Protein AF-A0A538HF22-F1 (afdb_monomer_lite)

Secondary structure (DSSP, 8-state):
--HHHHHHHHHHHHHHHTTT-TT-EEEE--HHHHHHHHHHSHHHHHHHHTT--SSHHHH----EEEETTTTEEEE-HHHHHHHTTTS-HHHHHHHHHHHHHHHHHTTTS-SSHHHHHHHHHHHHHHH-HHHHHHHHHHHTTS--

Sequence (144 aa):
MNPRQVASWLEHKMRDYRPALPDVQLRLLRTEAFLDAARDDADVRQHVALGWYDDFEADFREPVLADLEHRMMTACPPMFVRIVDREPPRIQRAYVEGSFMRRLFRFLVAGVGWEADEQVRDVMARHFPFQLVAVESVEGHGPL

pLDDT: mean 91.98, std 10.56, range [29.78, 98.5]

Radius of gyration: 14.39 Å; chains: 1; bounding box: 33×35×35 Å

Structure (mmCIF, N/CA/C/O backbone):
data_AF-A0A538HF22-F1
#
_entry.id   AF-A0A538HF22-F1
#
loop_
_atom_site.group_PDB
_atom_site.id
_atom_site.type_symbol
_atom_site.label_atom_id
_atom_site.label_alt_id
_atom_site.label_comp_id
_atom_site.label_asym_id
_atom_site.label_entity_id
_atom_site.label_seq_id
_atom_site.pdbx_PDB_ins_code
_atom_site.Cartn_x
_atom_site.Cartn_y
_atom_site.Cartn_z
_atom_site.occupancy
_atom_site.B_iso_or_equiv
_atom_site.auth_seq_id
_atom_site.auth_comp_id
_atom_site.auth_asym_id
_atom_site.auth_atom_id
_atom_site.pdbx_PDB_model_num
ATOM 1 N N . MET A 1 1 ? -4.957 13.788 10.290 1.00 91.50 1 MET A N 1
ATOM 2 C CA . MET A 1 1 ? -5.211 13.410 8.877 1.00 91.50 1 MET A CA 1
ATOM 3 C C . MET A 1 1 ? -6.618 12.824 8.753 1.00 91.50 1 MET A C 1
ATOM 5 O O . MET A 1 1 ? -7.145 12.393 9.767 1.00 91.50 1 MET A O 1
ATOM 9 N N . ASN A 1 2 ? -7.257 12.818 7.575 1.00 95.38 2 ASN A N 1
ATOM 10 C CA . ASN A 1 2 ? -8.583 12.195 7.391 1.00 95.38 2 ASN A CA 1
ATOM 11 C C . ASN A 1 2 ? -8.630 11.255 6.163 1.00 95.38 2 ASN A C 1
ATOM 13 O O . ASN A 1 2 ? -7.754 11.352 5.299 1.00 95.38 2 ASN A O 1
ATOM 17 N N . PRO A 1 3 ? -9.649 10.378 6.035 1.00 97.50 3 PRO A N 1
ATOM 18 C CA . PRO A 1 3 ? -9.697 9.387 4.955 1.00 97.50 3 PRO A CA 1
ATOM 19 C C . PRO A 1 3 ? -9.747 9.984 3.541 1.00 97.50 3 PRO A C 1
ATOM 21 O O . PRO A 1 3 ? -9.203 9.398 2.611 1.00 97.50 3 PRO A O 1
ATOM 24 N N . ARG A 1 4 ? -10.358 11.164 3.354 1.00 97.69 4 ARG A N 1
ATOM 25 C CA . ARG A 1 4 ? -10.401 11.834 2.038 1.00 97.69 4 ARG A CA 1
ATOM 26 C C . ARG A 1 4 ? -9.020 12.331 1.620 1.00 97.69 4 ARG A C 1
ATOM 28 O O . ARG A 1 4 ? -8.658 12.234 0.453 1.00 97.69 4 ARG A O 1
ATOM 35 N N . GLN A 1 5 ? -8.248 12.842 2.577 1.00 96.94 5 GLN A N 1
ATOM 36 C CA . GLN A 1 5 ? -6.873 13.269 2.345 1.00 96.94 5 GLN A CA 1
ATOM 37 C C . GLN A 1 5 ? -5.984 12.083 1.953 1.00 96.94 5 GLN A C 1
ATOM 39 O O . GLN A 1 5 ? -5.237 12.189 0.986 1.00 96.94 5 GLN A O 1
ATOM 44 N N . VAL A 1 6 ? -6.118 10.949 2.649 1.00 98.06 6 VAL A N 1
ATOM 45 C CA . VAL A 1 6 ? -5.414 9.707 2.295 1.00 98.06 6 VAL A CA 1
ATOM 46 C C . VAL A 1 6 ? -5.789 9.258 0.885 1.00 98.06 6 VAL A C 1
ATOM 48 O O . VAL A 1 6 ? -4.898 9.071 0.065 1.00 98.06 6 VAL A O 1
ATOM 51 N N . ALA A 1 7 ? -7.085 9.159 0.568 1.00 98.38 7 ALA A N 1
ATOM 52 C CA . ALA A 1 7 ? -7.555 8.790 -0.769 1.00 98.38 7 ALA A CA 1
ATOM 53 C C . ALA A 1 7 ? -6.923 9.664 -1.863 1.00 98.38 7 ALA A C 1
ATOM 55 O O . ALA A 1 7 ? -6.366 9.141 -2.823 1.00 98.38 7 ALA A O 1
ATOM 56 N N . SER A 1 8 ? -6.913 10.985 -1.660 1.00 98.25 8 SER A N 1
ATOM 57 C CA . SER A 1 8 ? -6.301 11.931 -2.596 1.00 98.25 8 SER A CA 1
ATOM 58 C C . SER A 1 8 ? -4.803 11.680 -2.812 1.00 98.25 8 SER A C 1
ATOM 60 O O . SER A 1 8 ? -4.323 11.775 -3.942 1.00 98.25 8 SER A O 1
ATOM 62 N N . TRP A 1 9 ? -4.056 11.336 -1.758 1.00 97.19 9 TRP A N 1
ATOM 63 C CA . TRP A 1 9 ? -2.639 10.985 -1.883 1.00 97.19 9 TRP A CA 1
ATOM 64 C C . TRP A 1 9 ? -2.432 9.682 -2.654 1.00 97.19 9 TRP A C 1
ATOM 66 O O . TRP A 1 9 ? -1.573 9.636 -3.533 1.00 97.19 9 TRP A O 1
ATOM 76 N N . LEU A 1 10 ? -3.229 8.649 -2.369 1.00 98.31 10 LEU A N 1
ATOM 77 C CA . LEU A 1 10 ? -3.143 7.358 -3.058 1.00 98.31 10 LEU A CA 1
ATOM 78 C C . LEU A 1 10 ? -3.475 7.493 -4.549 1.00 98.31 10 LEU A C 1
ATOM 80 O O . LEU A 1 10 ? -2.739 6.994 -5.395 1.00 98.31 10 LEU A O 1
ATOM 84 N N . GLU A 1 11 ? -4.535 8.227 -4.886 1.00 98.44 11 GLU A N 1
ATOM 85 C CA . GLU A 1 11 ? -4.913 8.518 -6.273 1.00 98.44 11 GLU A CA 1
ATOM 86 C C . GLU A 1 11 ? -3.826 9.297 -7.016 1.00 98.44 11 GLU A C 1
ATOM 88 O O . GLU A 1 11 ? -3.556 9.027 -8.189 1.00 98.44 11 GLU A O 1
ATOM 93 N N . HIS A 1 12 ? -3.197 10.266 -6.344 1.00 97.75 12 HIS A N 1
ATOM 94 C CA . HIS A 1 12 ? -2.085 11.016 -6.915 1.00 97.75 12 HIS A CA 1
ATOM 95 C C . HIS A 1 12 ? -0.894 10.097 -7.200 1.00 97.75 12 HIS A C 1
ATOM 97 O O . HIS A 1 12 ? -0.408 10.080 -8.327 1.00 97.75 12 HIS A O 1
ATOM 103 N N . LYS A 1 13 ? -0.497 9.254 -6.238 1.00 96.56 13 LYS A N 1
ATOM 104 C CA . LYS A 1 13 ? 0.577 8.275 -6.449 1.00 96.56 13 LYS A CA 1
ATOM 105 C C . LYS A 1 13 ? 0.251 7.295 -7.565 1.00 96.56 13 LYS A C 1
ATOM 107 O O . LYS A 1 13 ? 1.080 7.077 -8.437 1.00 96.56 13 LYS A O 1
ATOM 112 N N . MET A 1 14 ? -0.961 6.749 -7.599 1.00 97.62 14 MET A N 1
ATOM 113 C CA . MET A 1 14 ? -1.383 5.863 -8.684 1.00 97.62 14 MET A CA 1
ATOM 114 C C . MET A 1 14 ? -1.278 6.550 -10.054 1.00 97.62 14 MET A C 1
ATOM 116 O O . MET A 1 14 ? -0.885 5.929 -11.040 1.00 97.62 14 MET A O 1
ATOM 120 N N . ARG A 1 15 ? -1.597 7.847 -10.131 1.00 97.56 15 ARG A N 1
ATOM 121 C CA . ARG A 1 15 ? -1.445 8.631 -11.362 1.00 97.56 15 ARG A CA 1
ATOM 122 C C . ARG A 1 15 ? 0.017 8.768 -11.783 1.00 97.56 15 ARG A C 1
ATOM 124 O O . ARG A 1 15 ? 0.281 8.617 -12.973 1.00 97.56 15 ARG A O 1
ATOM 131 N N . ASP A 1 16 ? 0.930 9.005 -10.842 1.00 96.56 16 ASP A N 1
ATOM 132 C CA . ASP A 1 16 ? 2.369 9.119 -11.122 1.00 96.56 16 ASP A CA 1
ATOM 133 C C . ASP A 1 16 ? 2.928 7.839 -11.763 1.00 96.56 16 ASP A C 1
ATOM 135 O O . ASP A 1 16 ? 3.766 7.905 -12.660 1.00 96.56 16 ASP A O 1
ATOM 139 N N . TYR A 1 17 ? 2.421 6.673 -11.351 1.00 96.06 17 TYR A N 1
ATOM 140 C CA . TYR A 1 17 ? 2.864 5.369 -11.857 1.00 96.06 17 TYR A CA 1
ATOM 141 C C . TYR A 1 17 ? 2.053 4.827 -13.034 1.00 96.06 17 TYR A C 1
ATOM 143 O O . TYR A 1 17 ? 2.453 3.830 -13.632 1.00 96.06 17 TYR A O 1
ATOM 151 N N . ARG A 1 18 ? 0.962 5.490 -13.432 1.00 96.25 18 ARG A N 1
ATOM 152 C CA . ARG A 1 18 ? 0.136 5.070 -14.574 1.00 96.25 18 ARG A CA 1
ATOM 153 C C . ARG A 1 18 ? 0.934 4.850 -15.873 1.00 96.25 18 ARG A C 1
ATOM 155 O O . ARG A 1 18 ? 0.598 3.906 -16.578 1.00 96.25 18 ARG A O 1
ATOM 162 N N . PRO A 1 19 ? 1.976 5.637 -16.217 1.00 96.81 19 PRO A N 1
ATOM 163 C CA . PRO A 1 19 ? 2.777 5.365 -17.414 1.00 96.81 19 PRO A CA 1
ATOM 164 C C . PRO A 1 19 ? 3.522 4.021 -17.377 1.00 96.81 19 PRO A C 1
ATOM 166 O O . PRO A 1 19 ? 3.715 3.411 -18.422 1.00 96.81 19 PRO A O 1
ATOM 169 N N . ALA A 1 20 ? 3.940 3.568 -16.191 1.00 94.94 20 ALA A N 1
ATOM 170 C CA . ALA A 1 20 ? 4.652 2.301 -16.006 1.00 94.94 20 ALA A CA 1
ATOM 171 C C . ALA A 1 20 ? 3.701 1.119 -15.748 1.00 94.94 20 ALA A C 1
ATOM 173 O O . ALA A 1 20 ? 4.022 -0.018 -16.078 1.00 94.94 20 ALA A O 1
ATOM 174 N N . LEU A 1 21 ? 2.533 1.393 -15.164 1.00 95.94 21 LEU A N 1
ATOM 175 C CA . LEU A 1 21 ? 1.526 0.414 -14.760 1.00 95.94 21 LEU A CA 1
ATOM 176 C C . LEU A 1 21 ? 0.143 0.809 -15.315 1.00 95.94 21 LEU A C 1
ATOM 178 O O . LEU A 1 21 ? -0.761 1.126 -14.537 1.00 95.94 21 LEU A O 1
ATOM 182 N N . PRO A 1 22 ? -0.044 0.833 -16.650 1.00 96.06 22 PRO A N 1
ATOM 183 C CA . PRO A 1 22 ? -1.266 1.358 -17.268 1.00 96.06 22 PRO A CA 1
ATOM 184 C C . PRO A 1 22 ? -2.512 0.532 -16.939 1.00 96.06 22 PRO A C 1
ATOM 186 O O . PRO A 1 22 ? -3.611 1.079 -16.877 1.00 96.06 22 PRO A O 1
ATOM 189 N N . ASP A 1 23 ? -2.323 -0.764 -16.693 1.00 96.56 23 ASP A N 1
ATOM 190 C CA . ASP A 1 23 ? -3.405 -1.721 -16.471 1.00 96.56 23 ASP A CA 1
ATOM 191 C C . ASP A 1 23 ? -3.708 -1.955 -14.985 1.00 96.56 23 ASP A C 1
ATOM 193 O O . ASP A 1 23 ? -4.647 -2.679 -14.663 1.00 96.56 23 ASP A O 1
ATOM 197 N N . VAL A 1 24 ? -2.920 -1.366 -14.076 1.00 97.50 24 VAL A N 1
ATOM 198 C CA . VAL A 1 24 ? -3.158 -1.498 -12.637 1.00 97.50 24 VAL A CA 1
ATOM 199 C C . VAL A 1 24 ? -4.259 -0.531 -12.214 1.00 97.50 24 VAL A C 1
ATOM 201 O O . VAL A 1 24 ? -4.183 0.675 -12.453 1.00 97.50 24 VAL A O 1
ATOM 204 N N . GLN A 1 25 ? -5.293 -1.057 -11.566 1.00 97.56 25 GLN A N 1
ATOM 205 C CA . GLN A 1 25 ? -6.416 -0.271 -11.064 1.00 97.56 25 GLN A CA 1
ATOM 206 C C . GLN A 1 25 ? -6.278 -0.002 -9.567 1.00 97.56 25 GLN A C 1
ATOM 208 O O . GLN A 1 25 ? -5.707 -0.800 -8.831 1.00 97.56 25 GLN A O 1
ATOM 213 N N . LEU A 1 26 ? -6.832 1.123 -9.111 1.00 98.44 26 LEU A N 1
ATOM 214 C CA . LEU A 1 26 ? -6.935 1.456 -7.692 1.00 98.44 26 LEU A CA 1
ATOM 215 C C . LEU A 1 26 ? -8.394 1.363 -7.248 1.00 98.44 26 LEU A C 1
ATOM 217 O O . LEU A 1 26 ? -9.248 2.101 -7.741 1.00 98.44 26 LEU A O 1
ATOM 221 N N . ARG A 1 27 ? -8.656 0.508 -6.262 1.00 98.44 27 ARG A N 1
ATOM 222 C CA . ARG A 1 27 ? -9.939 0.368 -5.578 1.00 98.44 27 ARG A CA 1
ATOM 223 C C . ARG A 1 27 ? -9.806 0.848 -4.137 1.00 98.44 27 ARG A C 1
ATOM 225 O O . ARG A 1 27 ? -9.000 0.331 -3.370 1.00 98.44 27 ARG A O 1
ATOM 232 N N . LEU A 1 28 ? -10.619 1.829 -3.755 1.00 98.50 28 LEU A N 1
ATOM 233 C CA . LEU A 1 28 ? -10.660 2.352 -2.389 1.00 98.50 28 LEU A CA 1
ATOM 234 C C . LEU A 1 28 ? -11.884 1.800 -1.660 1.00 98.50 28 LEU A C 1
ATOM 236 O O . LEU A 1 28 ? -13.012 2.012 -2.102 1.00 98.50 28 LEU A O 1
ATOM 240 N N . LEU A 1 29 ? -11.664 1.115 -0.540 1.00 98.25 29 LEU A N 1
ATOM 241 C CA . LEU A 1 29 ? -12.721 0.482 0.247 1.00 98.25 29 LEU A CA 1
ATOM 242 C C . LEU A 1 29 ? -12.832 1.091 1.649 1.00 98.25 29 LEU A C 1
ATOM 244 O O . LEU A 1 29 ? -11.886 1.659 2.202 1.00 98.25 29 LEU A O 1
ATOM 248 N N . ARG A 1 30 ? -14.027 0.967 2.233 1.00 97.19 30 ARG A N 1
ATOM 249 C CA . ARG A 1 30 ? -14.246 1.182 3.672 1.00 97.19 30 ARG A CA 1
ATOM 250 C C . ARG A 1 30 ? -13.745 -0.035 4.449 1.00 97.19 30 ARG A C 1
ATOM 252 O O . ARG A 1 30 ? -13.571 -1.091 3.857 1.00 97.19 30 ARG A O 1
ATOM 259 N N . THR A 1 31 ? -13.533 0.120 5.755 1.00 96.00 31 THR A N 1
ATOM 260 C CA . THR A 1 31 ? -12.904 -0.901 6.609 1.00 96.00 31 THR A CA 1
ATOM 261 C C . THR A 1 31 ? -13.552 -2.276 6.488 1.00 96.00 31 THR A C 1
ATOM 263 O O . THR A 1 31 ? -12.843 -3.226 6.208 1.00 96.00 31 THR A O 1
ATOM 266 N N . GLU A 1 32 ? -14.875 -2.372 6.623 1.00 95.75 32 GLU A N 1
ATOM 267 C CA . GLU A 1 32 ? -15.614 -3.644 6.552 1.00 95.75 32 GLU A CA 1
ATOM 268 C C . GLU A 1 32 ? -15.370 -4.375 5.221 1.00 95.75 32 GLU A C 1
ATOM 270 O O . GLU A 1 32 ? -14.749 -5.431 5.198 1.00 95.75 32 GLU A O 1
ATOM 275 N N . ALA A 1 33 ? -15.703 -3.735 4.095 1.00 97.06 33 ALA A N 1
ATOM 276 C CA . ALA A 1 33 ? -15.483 -4.305 2.763 1.00 97.06 33 ALA A CA 1
ATOM 277 C C . ALA A 1 33 ? -14.001 -4.589 2.449 1.00 97.06 33 ALA A C 1
ATOM 279 O O . ALA A 1 33 ? -13.689 -5.441 1.621 1.00 97.06 33 ALA A O 1
ATOM 280 N N . PHE A 1 34 ? -13.078 -3.845 3.062 1.00 97.56 34 PHE A N 1
ATOM 281 C CA . PHE A 1 34 ? -11.649 -4.089 2.914 1.00 97.56 34 PHE A CA 1
ATOM 282 C C . PHE A 1 34 ? -11.194 -5.328 3.685 1.00 97.56 34 PHE A C 1
ATOM 284 O O . PHE A 1 34 ? -10.410 -6.098 3.148 1.00 97.56 34 PHE A O 1
ATOM 291 N N . LEU A 1 35 ? -11.677 -5.522 4.913 1.00 95.94 35 LEU A N 1
ATOM 292 C CA . LEU A 1 35 ? -11.373 -6.711 5.706 1.00 95.94 35 LEU A CA 1
ATOM 293 C C . LEU A 1 35 ? -11.939 -7.967 5.041 1.00 95.94 35 LEU A C 1
ATOM 295 O O . LEU A 1 35 ? -11.256 -8.984 5.010 1.00 95.94 35 LEU A O 1
ATOM 299 N N . ASP A 1 36 ? -13.122 -7.879 4.431 1.00 94.81 36 ASP A N 1
ATOM 300 C CA . ASP A 1 36 ? -13.664 -8.972 3.618 1.00 94.81 36 ASP A CA 1
ATOM 301 C C . ASP A 1 36 ? -12.768 -9.274 2.411 1.00 94.81 36 ASP A C 1
ATOM 303 O O . ASP A 1 36 ? -12.391 -10.421 2.200 1.00 94.81 36 ASP A O 1
ATOM 307 N N . ALA A 1 37 ? -12.331 -8.246 1.675 1.00 94.94 37 ALA A N 1
ATOM 308 C CA . ALA A 1 37 ? -11.388 -8.433 0.572 1.00 94.94 37 ALA A CA 1
ATOM 309 C C . ALA A 1 37 ? -10.034 -9.005 1.035 1.00 94.94 37 ALA A C 1
ATOM 311 O O . ALA A 1 37 ? -9.440 -9.810 0.325 1.00 94.94 37 ALA A O 1
ATOM 312 N N . ALA A 1 38 ? -9.549 -8.610 2.216 1.00 94.50 38 ALA A N 1
ATOM 313 C CA . ALA A 1 38 ? -8.319 -9.136 2.798 1.00 94.50 38 ALA A CA 1
ATOM 314 C C . ALA A 1 38 ? -8.455 -10.618 3.163 1.00 94.50 38 ALA A C 1
ATOM 316 O O . ALA A 1 38 ? -7.519 -11.374 2.955 1.00 94.50 38 ALA A O 1
ATOM 317 N N . ARG A 1 39 ? -9.623 -11.069 3.634 1.00 92.06 39 ARG A N 1
ATOM 318 C CA . ARG A 1 39 ? -9.873 -12.495 3.913 1.00 92.06 39 ARG A CA 1
ATOM 319 C C . ARG A 1 39 ? -9.836 -13.375 2.668 1.00 92.06 39 ARG A C 1
ATOM 321 O O . ARG A 1 39 ? -9.614 -14.572 2.806 1.00 92.06 39 ARG A O 1
ATOM 328 N N . ASP A 1 40 ? -10.052 -12.812 1.484 1.00 90.69 40 ASP A N 1
ATOM 329 C CA . ASP A 1 40 ? -9.988 -13.547 0.218 1.00 90.69 40 ASP A CA 1
ATOM 330 C C . ASP A 1 40 ? -8.592 -13.518 -0.429 1.00 90.69 40 ASP A C 1
ATOM 332 O O . ASP A 1 40 ? -8.322 -14.308 -1.341 1.00 90.69 40 ASP A O 1
ATOM 336 N N . ASP A 1 41 ? -7.691 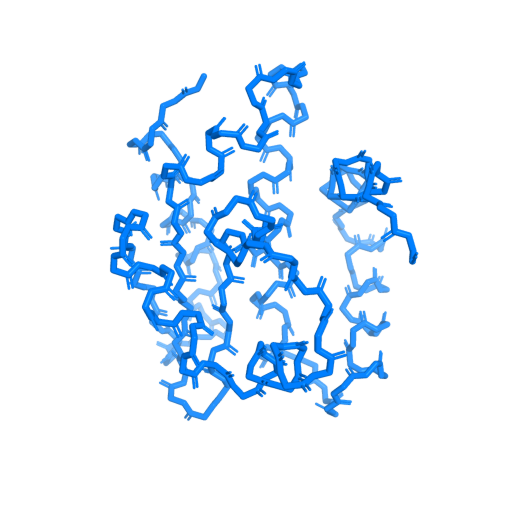-12.658 0.056 1.00 90.00 41 ASP A N 1
ATOM 337 C CA . ASP A 1 41 ? -6.309 -12.560 -0.413 1.00 90.00 41 ASP A CA 1
ATOM 338 C C . ASP A 1 41 ? -5.524 -13.843 -0.084 1.00 90.00 41 ASP A C 1
ATOM 340 O O . ASP A 1 41 ? -5.643 -14.418 1.000 1.00 90.00 41 ASP A O 1
ATOM 344 N N . ALA A 1 42 ? -4.748 -14.348 -1.045 1.00 84.94 42 ALA A N 1
ATOM 345 C CA . ALA A 1 42 ? -4.087 -15.644 -0.918 1.00 84.94 42 ALA A CA 1
ATOM 346 C C . ALA A 1 42 ? -3.074 -15.687 0.237 1.00 84.94 42 ALA A C 1
ATOM 348 O O . ALA A 1 42 ? -3.074 -16.662 0.993 1.00 84.94 42 ALA A O 1
ATOM 349 N N . ASP A 1 43 ? -2.277 -14.630 0.399 1.00 82.19 43 ASP A N 1
ATOM 350 C CA . ASP A 1 43 ? -1.245 -14.556 1.433 1.00 82.19 43 ASP A CA 1
ATOM 351 C C . ASP A 1 43 ? -1.904 -14.387 2.808 1.00 82.19 43 ASP A C 1
ATOM 353 O O . ASP A 1 43 ? -1.584 -15.090 3.771 1.00 82.19 43 ASP A O 1
ATOM 357 N N . VAL A 1 44 ? -2.926 -13.531 2.889 1.00 87.25 44 VAL A N 1
ATOM 358 C CA . VAL A 1 44 ? -3.672 -13.313 4.135 1.00 87.25 44 VAL A CA 1
ATOM 359 C C . VAL A 1 44 ? -4.416 -14.577 4.575 1.00 87.25 44 VAL A C 1
ATOM 361 O O . VAL A 1 44 ? -4.392 -14.915 5.760 1.00 87.25 44 VAL A O 1
ATOM 364 N N . ARG A 1 45 ? -5.027 -15.335 3.653 1.00 88.25 45 ARG A N 1
ATOM 365 C CA . ARG A 1 45 ? -5.653 -16.632 3.979 1.00 88.25 45 ARG A CA 1
ATOM 366 C C . ARG A 1 45 ? -4.666 -17.609 4.588 1.00 88.25 45 ARG A C 1
ATOM 368 O O .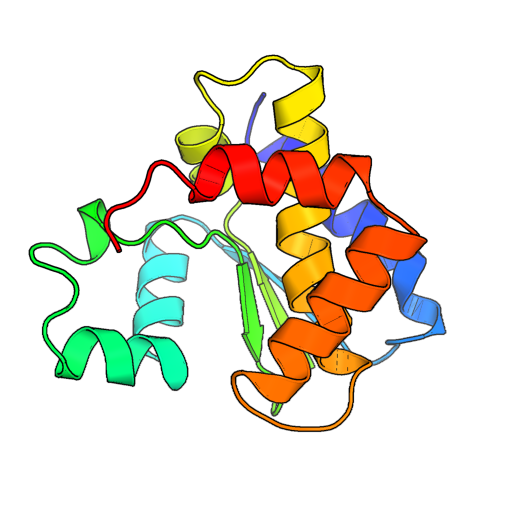 ARG A 1 45 ? -5.038 -18.344 5.502 1.00 88.25 45 ARG A O 1
ATOM 375 N N . GLN A 1 46 ? -3.425 -17.621 4.106 1.00 85.75 46 GLN A N 1
ATOM 376 C CA . GLN A 1 46 ? -2.384 -18.459 4.686 1.00 85.75 46 GLN A CA 1
ATOM 377 C C . GLN A 1 46 ? -2.072 -18.026 6.125 1.00 85.75 46 GLN A C 1
ATOM 379 O O . GLN A 1 46 ? -2.026 -18.880 7.007 1.00 85.75 46 GLN A O 1
ATOM 384 N N . HIS A 1 47 ? -1.938 -16.726 6.393 1.00 86.12 47 HIS A N 1
ATOM 385 C CA . HIS A 1 47 ? -1.704 -16.208 7.748 1.00 86.12 47 HIS A CA 1
ATOM 386 C C . HIS A 1 47 ? 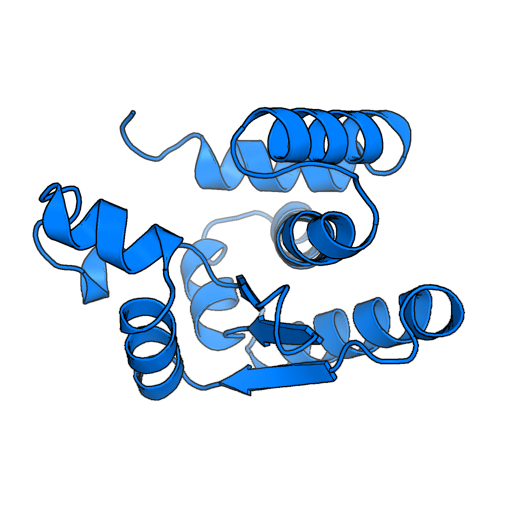-2.861 -16.531 8.706 1.00 86.12 47 HIS A C 1
ATOM 388 O O . HIS A 1 47 ? -2.640 -16.973 9.834 1.00 86.12 47 HIS A O 1
ATOM 394 N N . VAL A 1 48 ? -4.105 -16.382 8.239 1.00 86.56 48 VAL A N 1
ATOM 395 C CA . VAL A 1 48 ? -5.308 -16.754 9.000 1.00 86.56 48 VAL A CA 1
ATOM 396 C C . VAL A 1 48 ? -5.323 -18.257 9.293 1.00 86.56 48 VAL A C 1
ATOM 398 O O . VAL A 1 48 ? -5.559 -18.655 10.430 1.00 86.56 48 VAL A O 1
ATOM 401 N N . ALA A 1 49 ? -5.021 -19.103 8.304 1.00 87.44 49 ALA A N 1
ATOM 402 C CA . ALA A 1 49 ? -4.971 -20.555 8.485 1.00 87.44 49 ALA A CA 1
ATOM 403 C C . ALA A 1 49 ? -3.862 -21.005 9.454 1.00 87.44 49 ALA A C 1
ATOM 405 O O . ALA A 1 49 ? -4.013 -22.022 10.129 1.00 87.44 49 ALA A O 1
ATOM 406 N N . LEU A 1 50 ? -2.765 -20.246 9.538 1.00 88.12 50 LEU A N 1
ATOM 407 C CA . LEU A 1 50 ? -1.670 -20.467 10.485 1.00 88.12 50 LEU A CA 1
ATOM 408 C C . LEU A 1 50 ? -1.968 -19.937 11.898 1.00 88.12 50 LEU A C 1
ATOM 410 O O . LEU A 1 50 ? -1.150 -20.135 12.795 1.00 88.12 50 LEU A O 1
ATOM 414 N N . GLY A 1 51 ? -3.122 -19.293 12.112 1.00 86.81 51 GLY A N 1
ATOM 415 C CA . GLY A 1 51 ? -3.526 -18.772 13.417 1.00 86.81 51 GLY A CA 1
ATOM 416 C C . GLY A 1 51 ? -2.720 -17.554 13.865 1.00 86.81 51 GLY A C 1
ATOM 417 O O . GLY A 1 51 ? -2.521 -17.369 15.059 1.00 86.81 51 GLY A O 1
ATOM 418 N N . TRP A 1 52 ? -2.225 -16.738 12.928 1.00 86.44 52 TRP A N 1
ATOM 419 C CA . TRP A 1 52 ? -1.444 -15.531 13.248 1.00 86.44 52 TRP A CA 1
ATOM 420 C C . TRP A 1 52 ? -2.280 -14.363 13.783 1.00 86.44 52 TRP A C 1
ATOM 422 O O . TRP A 1 52 ? -1.719 -13.357 14.208 1.00 86.44 52 TRP A O 1
ATOM 432 N N . TYR A 1 53 ? -3.607 -14.486 13.756 1.00 86.81 53 TYR A N 1
ATOM 433 C CA . TYR A 1 53 ? -4.532 -13.482 14.266 1.00 86.81 53 TYR A CA 1
ATOM 434 C C . TYR A 1 53 ? -5.452 -14.125 15.301 1.00 86.81 53 TYR A C 1
ATOM 436 O O . TYR A 1 53 ? -6.133 -15.104 14.982 1.00 86.81 53 TYR A O 1
ATOM 444 N N . ASP A 1 54 ? -5.494 -13.556 16.506 1.00 86.62 54 ASP A N 1
ATOM 445 C CA . ASP A 1 54 ? -6.453 -13.951 17.542 1.00 86.62 54 ASP A CA 1
ATOM 446 C C . ASP A 1 54 ? -7.834 -13.358 17.216 1.00 86.62 54 ASP A C 1
ATOM 448 O O . ASP A 1 54 ? -8.858 -14.040 17.291 1.00 86.62 54 ASP A O 1
ATOM 452 N N . ASP A 1 55 ? -7.849 -12.094 16.779 1.00 89.69 55 ASP A N 1
ATOM 453 C CA . ASP A 1 55 ? -9.000 -11.409 16.197 1.00 89.69 55 ASP A CA 1
ATOM 454 C C . ASP A 1 55 ? -8.556 -10.674 14.929 1.00 89.69 55 ASP A C 1
ATOM 456 O O . ASP A 1 55 ? -7.984 -9.585 14.976 1.00 89.69 55 ASP A O 1
ATOM 460 N N . PHE A 1 56 ? -8.866 -11.249 13.765 1.00 88.06 56 PHE A N 1
ATOM 461 C CA . PHE A 1 56 ? -8.477 -10.685 12.472 1.00 88.06 56 PHE A CA 1
ATOM 462 C C . PHE A 1 56 ? -8.876 -9.211 12.298 1.00 88.06 56 PHE A C 1
ATOM 464 O O . PHE A 1 56 ? -8.114 -8.430 11.735 1.00 88.06 56 PHE A O 1
ATOM 471 N N . GLU A 1 57 ? -10.052 -8.794 12.772 1.00 88.38 57 GLU A N 1
ATOM 472 C CA . GLU A 1 57 ? -10.523 -7.419 12.554 1.00 88.38 57 GLU A CA 1
ATOM 473 C C . GLU A 1 57 ? -9.766 -6.401 13.416 1.00 88.38 57 GLU A C 1
ATOM 475 O O . GLU A 1 57 ? -9.550 -5.248 13.001 1.00 88.38 57 GLU A O 1
ATOM 480 N N . ALA A 1 58 ? -9.355 -6.833 14.609 1.00 86.25 58 ALA A N 1
ATOM 481 C CA . ALA A 1 58 ? -8.557 -6.047 15.538 1.00 86.25 58 ALA A CA 1
ATOM 482 C C . ALA A 1 58 ? -7.064 -6.043 15.166 1.00 86.25 58 ALA A C 1
ATOM 484 O O . ALA A 1 58 ? -6.408 -4.997 15.263 1.00 86.25 58 ALA A O 1
ATOM 485 N N . ASP A 1 59 ? -6.554 -7.183 14.701 1.00 88.31 59 ASP A N 1
ATOM 486 C CA . ASP A 1 59 ? -5.126 -7.446 14.539 1.00 88.31 59 ASP A CA 1
ATOM 487 C C . ASP A 1 59 ? -4.611 -7.110 13.136 1.00 88.31 59 ASP A C 1
ATOM 489 O O . ASP A 1 59 ? -3.447 -6.735 12.977 1.00 88.31 59 ASP A O 1
ATOM 493 N N . PHE A 1 60 ? -5.459 -7.178 12.104 1.00 90.75 60 PHE A N 1
ATOM 494 C CA . PHE A 1 60 ? -5.036 -6.884 10.738 1.00 90.75 60 PHE A CA 1
ATOM 495 C C . PHE A 1 60 ? -4.727 -5.389 10.551 1.00 90.75 60 PHE A C 1
ATOM 497 O O . PHE A 1 60 ? -5.583 -4.503 10.703 1.00 90.75 60 PHE A O 1
ATOM 504 N N . ARG A 1 61 ? -3.467 -5.101 10.204 1.00 89.56 61 ARG A N 1
ATOM 505 C CA . ARG A 1 61 ? -2.914 -3.738 10.112 1.00 89.56 61 ARG A CA 1
ATOM 506 C C . ARG A 1 61 ? -2.357 -3.365 8.748 1.00 89.56 61 ARG A C 1
ATOM 508 O O . ARG A 1 61 ? -1.741 -2.313 8.635 1.00 89.56 61 ARG A O 1
ATOM 515 N N . GLU A 1 62 ? -2.592 -4.159 7.714 1.00 92.44 62 GLU A N 1
ATOM 516 C CA . GLU A 1 62 ? -2.105 -3.839 6.375 1.00 92.44 62 GLU A CA 1
ATOM 517 C C . GLU A 1 62 ? -3.165 -3.054 5.592 1.00 92.44 62 GLU A C 1
ATOM 519 O O . GLU A 1 62 ? -4.196 -3.609 5.218 1.00 92.44 62 GLU A O 1
ATOM 524 N N . PRO A 1 63 ? -2.965 -1.755 5.308 1.00 96.31 63 PRO A N 1
ATOM 525 C CA . PRO A 1 63 ? -4.015 -0.923 4.724 1.00 96.31 63 PRO A CA 1
ATOM 526 C C . PRO A 1 63 ? -4.091 -1.017 3.193 1.00 96.31 63 PRO A C 1
ATOM 528 O O . PRO A 1 63 ? -4.889 -0.298 2.581 1.00 96.31 63 PRO A O 1
ATOM 531 N N . VAL A 1 64 ? -3.241 -1.840 2.565 1.00 97.12 64 VAL A N 1
ATOM 532 C CA . VAL A 1 64 ? -3.135 -1.996 1.110 1.00 97.12 64 VAL A CA 1
ATOM 533 C C . VAL A 1 64 ? -2.855 -3.452 0.747 1.00 97.12 64 VAL A C 1
ATOM 535 O O . VAL A 1 64 ? -1.913 -4.048 1.262 1.00 97.12 64 VAL A O 1
ATOM 538 N N . LEU A 1 65 ? -3.628 -3.966 -0.205 1.00 95.69 65 LEU A N 1
ATOM 539 C CA . LEU A 1 65 ? -3.465 -5.270 -0.843 1.00 95.69 65 LEU A CA 1
ATOM 540 C C . LEU A 1 65 ? -3.066 -5.074 -2.310 1.00 95.69 65 LEU A C 1
ATOM 542 O O . LEU A 1 65 ? -3.509 -4.111 -2.952 1.00 95.69 65 LEU A O 1
ATOM 546 N N . ALA A 1 66 ? -2.265 -5.997 -2.836 1.00 94.31 66 ALA A N 1
ATOM 547 C CA . ALA A 1 66 ? -1.851 -6.024 -4.234 1.00 94.31 66 ALA A CA 1
ATOM 548 C C . ALA A 1 66 ? -2.223 -7.368 -4.862 1.00 94.31 66 ALA A C 1
ATOM 550 O O . ALA A 1 66 ? -1.543 -8.367 -4.654 1.00 94.31 66 ALA A O 1
ATOM 551 N N . ASP A 1 67 ? -3.276 -7.365 -5.673 1.00 93.50 67 ASP A N 1
ATOM 552 C CA . ASP A 1 67 ? -3.670 -8.515 -6.476 1.00 93.50 67 ASP A CA 1
ATOM 553 C C . ASP A 1 67 ? -2.917 -8.464 -7.811 1.00 93.50 67 ASP A C 1
ATOM 555 O O . ASP A 1 67 ? -3.249 -7.687 -8.718 1.00 93.50 67 ASP A O 1
ATOM 559 N N . LEU A 1 68 ? -1.849 -9.261 -7.893 1.00 92.25 68 LEU A N 1
ATOM 560 C CA . LEU A 1 68 ? -0.977 -9.326 -9.064 1.00 92.25 68 LEU A CA 1
ATOM 561 C C . LEU A 1 68 ? -1.664 -9.980 -10.270 1.00 92.25 68 LEU A C 1
ATOM 563 O O . LEU A 1 68 ? -1.364 -9.609 -11.406 1.00 92.25 68 LEU A O 1
ATOM 567 N N . GLU A 1 69 ? -2.597 -10.905 -10.031 1.00 91.50 69 GLU A N 1
ATOM 568 C CA . GLU A 1 69 ? -3.327 -11.629 -11.075 1.00 91.50 69 GLU A CA 1
ATOM 569 C C . GLU A 1 69 ? -4.324 -10.703 -11.779 1.00 91.50 69 GLU A C 1
ATOM 571 O O . GLU A 1 69 ? -4.291 -10.558 -13.003 1.00 91.50 69 GLU A O 1
ATOM 576 N N . HIS A 1 70 ? -5.150 -9.994 -11.007 1.00 94.06 70 HIS A N 1
ATOM 577 C CA . HIS A 1 70 ? -6.179 -9.094 -11.537 1.00 94.06 70 HIS A CA 1
ATOM 578 C C . HIS A 1 70 ? -5.701 -7.652 -11.735 1.00 94.06 70 HIS A C 1
ATOM 580 O O . HIS A 1 70 ? -6.494 -6.785 -12.108 1.00 94.06 70 HIS A O 1
ATOM 586 N N . ARG A 1 71 ? -4.415 -7.373 -11.484 1.00 95.44 71 ARG A N 1
ATOM 587 C CA . ARG A 1 71 ? -3.817 -6.033 -11.594 1.00 95.44 71 ARG A CA 1
ATOM 588 C C . ARG A 1 71 ? -4.575 -4.988 -10.776 1.00 95.44 71 ARG A C 1
ATOM 590 O O . ARG A 1 71 ? -4.894 -3.902 -11.257 1.00 95.44 71 ARG A O 1
ATOM 597 N N . MET A 1 72 ? -4.868 -5.312 -9.520 1.00 96.75 72 MET A N 1
ATOM 598 C CA . MET A 1 72 ? -5.688 -4.474 -8.648 1.00 96.75 72 MET A CA 1
ATOM 599 C C . MET A 1 72 ? -4.944 -4.105 -7.364 1.00 96.75 72 MET A C 1
ATOM 601 O O . MET A 1 72 ? -4.564 -4.957 -6.568 1.00 96.75 72 MET A O 1
ATOM 605 N N . MET A 1 73 ? -4.817 -2.806 -7.119 1.00 97.44 73 MET A N 1
ATOM 606 C CA . MET A 1 73 ? -4.439 -2.240 -5.829 1.00 97.44 73 MET A CA 1
ATOM 607 C C . MET A 1 73 ? -5.709 -1.946 -5.040 1.00 97.44 73 MET A C 1
ATOM 609 O O . MET A 1 73 ? -6.507 -1.098 -5.439 1.00 97.44 73 MET A O 1
ATOM 613 N N . THR A 1 74 ? -5.903 -2.614 -3.907 1.00 98.31 74 THR A N 1
ATOM 614 C CA . THR A 1 74 ? -7.028 -2.324 -3.007 1.00 98.31 74 THR A CA 1
ATOM 615 C C . THR A 1 74 ? -6.499 -1.630 -1.761 1.00 98.31 74 THR A C 1
ATOM 617 O O . THR A 1 74 ? -5.608 -2.158 -1.111 1.00 98.31 74 THR A O 1
ATOM 620 N N . ALA A 1 75 ? -7.026 -0.458 -1.410 1.00 98.44 75 ALA A N 1
ATOM 621 C CA . ALA A 1 75 ? -6.566 0.300 -0.247 1.00 98.44 75 ALA A CA 1
ATOM 622 C C . ALA A 1 75 ? -7.718 0.749 0.658 1.00 98.44 75 ALA A C 1
ATOM 624 O O . ALA A 1 75 ? -8.833 1.005 0.193 1.00 98.44 75 ALA A O 1
ATOM 625 N N . CYS A 1 76 ? -7.424 0.905 1.950 1.00 98.50 76 CYS A N 1
ATOM 626 C CA . CYS A 1 76 ? -8.376 1.338 2.968 1.00 98.50 76 CYS A CA 1
ATOM 627 C C . CYS A 1 76 ? -7.956 2.670 3.612 1.00 98.50 76 CYS A C 1
ATOM 629 O O . CYS A 1 76 ? -7.233 2.688 4.614 1.00 98.50 76 CYS A O 1
ATOM 631 N N . PRO A 1 77 ? -8.430 3.819 3.092 1.00 98.38 77 PRO A N 1
ATOM 632 C CA . PRO A 1 77 ? -8.113 5.121 3.672 1.00 98.38 77 PRO A CA 1
ATOM 633 C C . PRO A 1 77 ? -8.460 5.273 5.169 1.00 98.38 77 PRO A C 1
ATOM 635 O O . PRO A 1 77 ? -7.668 5.881 5.890 1.00 98.38 77 PRO A O 1
ATOM 638 N N . PRO A 1 78 ? -9.584 4.731 5.688 1.00 97.88 78 PRO A N 1
ATOM 639 C CA . PRO A 1 78 ? -9.849 4.731 7.129 1.00 97.88 78 PRO A CA 1
ATOM 640 C C . PRO A 1 78 ? -8.810 3.960 7.954 1.00 97.88 78 PRO A C 1
ATOM 642 O O . PRO A 1 78 ? -8.439 4.413 9.036 1.00 97.88 78 PRO A O 1
ATOM 645 N N . MET A 1 79 ? -8.308 2.831 7.444 1.00 96.62 79 MET A N 1
ATOM 646 C CA . MET A 1 79 ? -7.316 2.021 8.150 1.00 96.62 79 MET A CA 1
ATOM 647 C C . MET A 1 79 ? -5.970 2.746 8.247 1.00 96.62 79 MET A C 1
ATOM 649 O O . MET A 1 79 ? -5.386 2.781 9.324 1.00 96.62 79 MET A O 1
ATOM 653 N N . PHE A 1 80 ? -5.539 3.429 7.182 1.00 97.25 80 PHE A N 1
ATOM 654 C CA . PHE A 1 80 ? -4.372 4.319 7.228 1.00 97.25 80 PHE A CA 1
ATOM 655 C C . PHE A 1 80 ? -4.463 5.359 8.346 1.00 97.25 80 PHE A C 1
ATOM 657 O O . PHE A 1 80 ? -3.506 5.547 9.090 1.00 97.25 80 PHE A O 1
ATOM 664 N N . VAL A 1 81 ? -5.614 6.032 8.473 1.00 96.56 81 VAL A N 1
ATOM 665 C CA . VAL A 1 81 ? -5.829 7.032 9.530 1.00 96.56 81 VAL A CA 1
ATOM 666 C C . VAL A 1 81 ? -5.703 6.393 10.909 1.00 96.56 81 VAL A C 1
ATOM 668 O O . VAL A 1 81 ? -5.026 6.958 11.759 1.00 96.56 81 VAL A O 1
ATOM 671 N N . ARG A 1 82 ? -6.298 5.209 11.112 1.00 94.56 82 ARG A N 1
ATOM 672 C CA . ARG A 1 82 ? -6.203 4.455 12.371 1.00 94.56 82 ARG A CA 1
ATOM 673 C C . ARG A 1 82 ? -4.759 4.087 12.716 1.00 94.56 82 ARG A C 1
ATOM 675 O O . ARG A 1 82 ? -4.370 4.210 13.871 1.00 94.56 82 ARG A O 1
ATOM 682 N N . ILE A 1 83 ? -3.983 3.637 11.731 1.00 93.81 83 ILE A N 1
ATOM 683 C CA . ILE A 1 83 ? -2.607 3.169 11.936 1.00 93.81 83 ILE A CA 1
ATOM 684 C C . ILE A 1 83 ? -1.686 4.317 12.360 1.00 93.81 83 ILE A C 1
ATOM 686 O O . ILE A 1 83 ? -0.920 4.169 13.305 1.00 93.81 83 ILE A O 1
ATOM 690 N N . VAL A 1 84 ? -1.783 5.474 11.702 1.00 93.75 84 VAL A N 1
ATOM 691 C CA . VAL A 1 84 ? -0.842 6.589 11.913 1.00 93.75 84 VAL A CA 1
ATOM 692 C C . VAL A 1 84 ? -1.374 7.711 12.803 1.00 93.75 84 VAL A C 1
ATOM 694 O O . VAL A 1 84 ? -0.795 8.795 12.836 1.00 93.75 84 VAL A O 1
ATOM 697 N N . ASP A 1 85 ? -2.477 7.493 13.522 1.00 92.00 85 ASP A N 1
ATOM 698 C CA . ASP A 1 85 ? -3.128 8.531 14.338 1.00 92.00 85 ASP A CA 1
ATOM 699 C C . ASP A 1 85 ? -2.175 9.150 15.378 1.00 92.00 85 ASP A C 1
ATOM 701 O O . ASP A 1 85 ? -2.205 10.353 15.637 1.00 92.00 85 ASP A O 1
ATOM 705 N N . ARG A 1 86 ? -1.260 8.333 15.916 1.00 90.00 86 ARG A N 1
ATOM 706 C CA . ARG A 1 86 ? -0.261 8.746 16.915 1.00 90.00 86 ARG A CA 1
ATOM 707 C C . ARG A 1 86 ? 1.052 9.245 16.314 1.00 90.00 86 ARG A C 1
ATOM 709 O O . ARG A 1 86 ? 1.912 9.720 17.052 1.00 90.00 86 ARG A O 1
ATOM 716 N N . GLU A 1 87 ? 1.209 9.158 14.999 1.00 93.06 87 GLU A N 1
ATOM 717 C CA . GLU A 1 87 ? 2.455 9.509 14.327 1.00 93.06 87 GLU A CA 1
ATOM 718 C C . GLU A 1 87 ? 2.560 11.015 14.053 1.00 93.06 87 GLU A C 1
ATOM 720 O O . GLU A 1 87 ? 1.551 11.673 13.774 1.00 93.06 87 GLU A O 1
ATOM 725 N N . PRO A 1 88 ? 3.774 11.594 14.037 1.00 91.81 88 PRO A N 1
ATOM 726 C CA . PRO A 1 88 ? 3.975 12.976 13.616 1.00 91.81 88 PRO A CA 1
ATOM 727 C C . PRO A 1 88 ? 3.487 13.219 12.174 1.00 91.81 88 PRO A C 1
ATOM 729 O O . PRO A 1 88 ? 3.689 12.359 11.315 1.00 91.81 88 PRO A O 1
ATOM 732 N N . PRO A 1 89 ? 2.963 14.413 11.821 1.00 89.56 89 PRO A N 1
ATOM 733 C CA . PRO A 1 89 ? 2.407 14.680 10.485 1.00 89.56 89 PRO A CA 1
ATOM 734 C C . PRO A 1 89 ? 3.336 14.361 9.303 1.00 89.56 89 PRO A C 1
ATOM 736 O O . PRO A 1 89 ? 2.871 13.967 8.233 1.00 89.56 89 PRO A O 1
ATOM 739 N N . ARG A 1 90 ? 4.656 14.516 9.484 1.00 87.56 90 ARG A N 1
ATOM 740 C CA . ARG A 1 90 ? 5.653 14.152 8.463 1.00 87.56 90 ARG A CA 1
ATOM 741 C C . ARG A 1 90 ? 5.733 12.637 8.238 1.00 87.56 90 ARG A C 1
ATOM 743 O O . ARG A 1 90 ? 5.872 12.223 7.092 1.00 87.56 90 ARG A O 1
ATOM 750 N N . ILE A 1 91 ? 5.605 11.843 9.301 1.00 93.38 91 ILE A N 1
ATOM 751 C CA . ILE A 1 91 ? 5.584 10.376 9.243 1.00 93.38 91 ILE A CA 1
ATOM 752 C C . ILE A 1 91 ? 4.247 9.885 8.692 1.00 93.38 91 ILE A C 1
ATOM 754 O O . ILE A 1 91 ? 4.253 9.024 7.824 1.00 93.38 91 ILE A O 1
ATOM 758 N N . GLN A 1 92 ? 3.119 10.498 9.075 1.00 94.62 92 GLN A N 1
ATOM 759 C CA . GLN A 1 92 ? 1.789 10.122 8.566 1.00 94.62 92 GLN A CA 1
ATOM 760 C C . GLN A 1 92 ? 1.753 10.061 7.033 1.00 94.62 92 GLN A C 1
ATOM 762 O O . GLN A 1 92 ? 1.366 9.051 6.449 1.00 94.62 92 GLN A O 1
ATOM 767 N N . ARG A 1 93 ? 2.198 11.132 6.362 1.00 95.00 93 ARG A N 1
ATOM 768 C CA . ARG A 1 93 ? 2.224 11.169 4.895 1.00 95.00 93 ARG A CA 1
ATOM 769 C C . ARG A 1 93 ? 3.227 10.181 4.306 1.00 95.00 93 ARG A C 1
ATOM 771 O O . ARG A 1 93 ? 2.898 9.497 3.341 1.00 95.00 93 ARG A O 1
ATOM 778 N N . ALA A 1 94 ? 4.431 10.119 4.868 1.00 96.56 94 ALA A N 1
ATOM 779 C CA . ALA A 1 94 ? 5.477 9.226 4.382 1.00 96.56 94 ALA A CA 1
ATOM 780 C C . ALA A 1 94 ? 5.073 7.751 4.500 1.00 96.56 94 ALA A C 1
ATOM 782 O O . ALA A 1 94 ? 5.309 6.993 3.566 1.00 96.56 94 ALA A O 1
ATOM 783 N N . TYR A 1 95 ? 4.390 7.376 5.583 1.00 97.06 95 TYR A N 1
ATOM 784 C CA . TYR A 1 95 ? 3.822 6.049 5.783 1.00 97.06 95 TYR A CA 1
ATOM 785 C C . TYR A 1 95 ? 2.734 5.733 4.755 1.00 97.06 95 TYR A C 1
ATOM 787 O O . TYR A 1 95 ? 2.760 4.663 4.152 1.00 97.06 95 TYR A O 1
ATOM 795 N N . VAL A 1 96 ? 1.791 6.657 4.519 1.00 97.50 96 VAL A N 1
ATOM 796 C CA . VAL A 1 96 ? 0.715 6.444 3.534 1.00 97.50 96 VAL A CA 1
ATOM 797 C C . VAL A 1 96 ? 1.294 6.209 2.142 1.00 97.50 96 VAL A C 1
ATOM 799 O O . VAL A 1 96 ? 0.946 5.234 1.478 1.00 97.50 96 VAL A O 1
ATOM 802 N N . GLU A 1 97 ? 2.194 7.092 1.708 1.00 97.25 97 GLU A N 1
ATOM 803 C CA . GLU A 1 97 ? 2.851 6.960 0.410 1.00 97.25 97 GLU A CA 1
ATOM 804 C C . GLU A 1 97 ? 3.720 5.694 0.356 1.00 97.25 97 GLU A C 1
ATOM 806 O O . GLU A 1 97 ? 3.660 4.960 -0.624 1.00 97.25 97 GLU A O 1
ATOM 811 N N . GLY A 1 98 ? 4.484 5.408 1.412 1.00 97.50 98 GLY A N 1
ATOM 812 C CA . GLY A 1 98 ? 5.392 4.268 1.486 1.00 97.50 98 GLY A CA 1
ATOM 813 C C . GLY A 1 98 ? 4.685 2.920 1.470 1.00 97.50 98 GLY A C 1
ATOM 814 O O . GLY A 1 98 ? 5.046 2.067 0.667 1.00 97.50 98 GLY A O 1
ATOM 815 N N . SER A 1 99 ? 3.646 2.739 2.285 1.00 97.19 99 SER A N 1
ATOM 816 C CA . SER A 1 99 ? 2.887 1.480 2.349 1.00 97.19 99 SER A CA 1
ATOM 817 C C . SER A 1 99 ? 2.208 1.187 1.014 1.00 97.19 99 SER A C 1
ATOM 819 O O . SER A 1 99 ? 2.205 0.055 0.534 1.00 97.19 99 SER A O 1
ATOM 821 N N . PHE A 1 100 ? 1.680 2.232 0.366 1.00 98.06 100 PHE A N 1
ATOM 822 C CA . PHE A 1 100 ? 1.120 2.117 -0.975 1.00 98.06 100 PHE A CA 1
ATOM 823 C C . PHE A 1 100 ? 2.184 1.752 -2.010 1.00 98.06 100 PHE A C 1
ATOM 825 O O . PHE A 1 100 ? 1.983 0.832 -2.796 1.00 98.06 100 PHE A O 1
ATOM 832 N N . MET A 1 101 ? 3.327 2.441 -1.998 1.00 97.69 101 MET A N 1
ATOM 833 C CA . MET A 1 101 ? 4.422 2.193 -2.936 1.00 97.69 101 MET A CA 1
ATOM 834 C C . MET A 1 101 ? 5.040 0.805 -2.768 1.00 97.69 101 MET A C 1
ATOM 836 O O . MET A 1 101 ? 5.330 0.165 -3.773 1.00 97.69 101 MET A O 1
ATOM 840 N N . ARG A 1 102 ? 5.176 0.305 -1.535 1.00 95.69 102 ARG A N 1
ATOM 841 C CA . ARG A 1 102 ? 5.666 -1.051 -1.254 1.00 95.69 102 ARG A CA 1
ATOM 842 C C . ARG A 1 102 ? 4.809 -2.100 -1.962 1.00 95.69 102 ARG A C 1
ATOM 844 O O . ARG A 1 102 ? 5.335 -2.981 -2.633 1.00 95.69 102 ARG A O 1
ATOM 851 N N . ARG A 1 103 ? 3.484 -1.963 -1.888 1.00 95.75 103 ARG A N 1
ATOM 852 C CA . ARG A 1 103 ? 2.540 -2.845 -2.590 1.00 95.75 103 ARG A CA 1
ATOM 853 C C . ARG A 1 103 ? 2.516 -2.593 -4.100 1.00 95.75 103 ARG A C 1
ATOM 855 O O . ARG A 1 103 ? 2.488 -3.541 -4.870 1.00 95.75 103 ARG A O 1
ATOM 862 N N . LEU A 1 104 ? 2.627 -1.343 -4.543 1.00 96.62 104 LEU A N 1
ATOM 863 C CA . LEU A 1 104 ? 2.665 -0.998 -5.967 1.00 96.62 104 LEU A CA 1
ATOM 864 C C . LEU A 1 104 ? 3.915 -1.541 -6.681 1.00 96.62 104 LEU A C 1
ATOM 866 O O . LEU A 1 104 ? 3.843 -1.976 -7.826 1.00 96.62 104 LEU A O 1
ATOM 870 N N . PHE A 1 105 ? 5.070 -1.545 -6.018 1.00 96.56 105 PHE A N 1
ATOM 871 C CA . PHE A 1 105 ? 6.316 -2.049 -6.600 1.00 96.56 105 PHE A CA 1
ATOM 872 C C . PHE A 1 105 ? 6.337 -3.563 -6.768 1.00 96.56 105 PHE A C 1
ATOM 874 O O . PHE A 1 105 ? 7.102 -4.052 -7.595 1.00 96.56 105 PHE A O 1
ATOM 881 N N . ARG A 1 106 ? 5.433 -4.296 -6.109 1.00 94.50 106 ARG A N 1
ATOM 882 C CA . ARG A 1 106 ? 5.212 -5.723 -6.383 1.00 94.50 106 ARG A CA 1
ATOM 883 C C . ARG A 1 106 ? 4.831 -5.999 -7.839 1.00 94.50 106 ARG A C 1
ATOM 885 O O . ARG A 1 106 ? 5.132 -7.075 -8.334 1.00 94.50 106 ARG A O 1
ATOM 892 N N . PHE A 1 107 ? 4.237 -5.030 -8.540 1.00 94.44 107 PHE A N 1
ATOM 893 C CA . PHE A 1 107 ? 3.926 -5.139 -9.971 1.00 94.44 107 PHE A CA 1
ATOM 894 C C . PHE A 1 107 ? 5.134 -4.911 -10.893 1.00 94.44 107 PHE A C 1
ATOM 896 O O . PHE A 1 107 ? 5.028 -5.127 -12.097 1.00 94.44 107 PHE A O 1
ATOM 903 N N . LEU A 1 108 ? 6.258 -4.427 -10.356 1.00 93.25 108 LEU A N 1
ATOM 904 C CA . LEU A 1 108 ? 7.440 -4.018 -11.123 1.00 93.25 108 LEU A CA 1
ATOM 905 C C . LEU A 1 108 ? 8.669 -4.899 -10.869 1.00 93.25 108 LEU A C 1
ATOM 907 O O . LEU A 1 108 ? 9.662 -4.765 -11.583 1.00 93.25 108 LEU A O 1
ATOM 911 N N . VAL A 1 109 ? 8.624 -5.776 -9.866 1.00 92.06 109 VAL A N 1
ATOM 912 C CA . VAL A 1 109 ? 9.714 -6.702 -9.532 1.00 92.06 109 VAL A CA 1
ATOM 913 C C . VAL A 1 109 ? 9.392 -8.117 -10.004 1.00 92.06 109 VAL A C 1
ATOM 915 O O . VAL A 1 109 ? 8.229 -8.499 -10.127 1.00 92.06 109 VAL A O 1
ATOM 918 N N . ALA A 1 110 ? 10.431 -8.906 -10.268 1.00 84.88 110 ALA A N 1
ATOM 919 C CA . ALA A 1 110 ? 10.281 -10.314 -10.613 1.00 84.88 110 ALA A CA 1
ATOM 920 C C . ALA A 1 110 ? 10.297 -11.190 -9.350 1.00 84.88 110 ALA A C 1
ATOM 922 O O . ALA A 1 110 ? 11.028 -10.909 -8.400 1.00 84.88 110 ALA A O 1
ATOM 923 N N . GLY A 1 111 ? 9.549 -12.295 -9.384 1.00 83.50 111 GLY A N 1
ATOM 924 C CA . GLY A 1 111 ? 9.503 -13.289 -8.310 1.00 83.50 111 GLY A CA 1
ATOM 925 C C . GLY A 1 111 ? 8.226 -13.240 -7.471 1.00 83.50 111 GLY A C 1
ATOM 926 O O . GLY A 1 111 ? 7.332 -12.425 -7.690 1.00 83.50 111 GLY A O 1
ATOM 927 N N . VAL A 1 112 ? 8.141 -14.155 -6.510 1.00 81.50 112 VAL A N 1
ATOM 928 C CA . VAL A 1 112 ? 7.025 -14.304 -5.566 1.00 81.50 112 VAL A CA 1
ATOM 929 C C . VAL A 1 112 ? 7.579 -14.382 -4.148 1.00 81.50 112 VAL A C 1
ATOM 931 O O . VAL A 1 112 ? 8.762 -14.643 -3.975 1.00 81.50 112 VAL A O 1
ATOM 934 N N . GLY A 1 113 ? 6.745 -14.120 -3.142 1.00 83.75 113 GLY A N 1
ATOM 935 C CA . GLY A 1 113 ? 7.165 -14.208 -1.744 1.00 83.75 113 GLY A CA 1
ATOM 936 C C . GLY A 1 113 ? 8.301 -13.245 -1.372 1.00 83.75 113 GLY A C 1
ATOM 937 O O . GLY A 1 113 ? 8.361 -12.109 -1.867 1.00 83.75 113 GLY A O 1
ATOM 938 N N . TRP A 1 114 ? 9.180 -13.726 -0.488 1.00 85.56 114 TRP A N 1
ATOM 939 C CA . TRP A 1 114 ? 10.168 -12.930 0.240 1.00 85.56 114 TRP A CA 1
ATOM 940 C C . TRP A 1 114 ? 11.255 -12.325 -0.657 1.00 85.56 114 TRP A C 1
ATOM 942 O O . TRP A 1 114 ? 11.648 -11.184 -0.420 1.00 85.56 114 TRP A O 1
ATOM 952 N N . GLU A 1 115 ? 11.696 -13.008 -1.722 1.00 89.94 115 GLU A N 1
ATOM 953 C CA . GLU A 1 115 ? 12.736 -12.476 -2.618 1.00 89.94 115 GLU A CA 1
ATOM 954 C C . GLU A 1 115 ? 12.269 -11.203 -3.331 1.00 89.94 115 GLU A C 1
ATOM 956 O O . GLU A 1 115 ? 13.031 -10.260 -3.554 1.00 89.94 115 GLU A O 1
ATOM 961 N N . ALA A 1 116 ? 10.995 -11.168 -3.714 1.00 91.06 116 ALA A N 1
ATOM 962 C CA . ALA A 1 116 ? 10.417 -9.996 -4.348 1.00 91.06 116 ALA A CA 1
ATOM 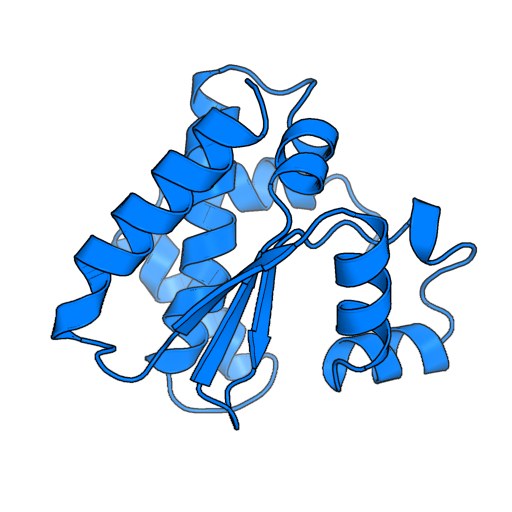963 C C . ALA A 1 116 ? 10.141 -8.877 -3.318 1.00 91.06 116 ALA A C 1
ATOM 965 O O . ALA A 1 116 ? 10.224 -7.700 -3.669 1.00 91.06 116 ALA A O 1
ATOM 966 N N . ASP A 1 117 ? 9.901 -9.206 -2.042 1.00 91.00 117 ASP A N 1
ATOM 967 C CA . ASP A 1 117 ? 9.753 -8.203 -0.978 1.00 91.00 117 ASP A CA 1
ATOM 968 C C . ASP A 1 117 ? 11.088 -7.540 -0.646 1.00 91.00 117 ASP A C 1
ATOM 970 O O . ASP A 1 117 ? 11.140 -6.324 -0.451 1.00 91.00 117 ASP A O 1
ATOM 974 N N . GLU A 1 118 ? 12.175 -8.311 -0.650 1.00 93.00 118 GLU A N 1
ATOM 975 C CA . GLU A 1 118 ? 13.530 -7.785 -0.504 1.00 93.00 118 GLU A CA 1
ATOM 976 C C . GLU A 1 118 ? 13.896 -6.865 -1.674 1.00 93.00 118 GLU A C 1
ATOM 978 O O . GLU A 1 118 ? 14.372 -5.755 -1.448 1.00 93.00 118 GLU A O 1
ATOM 983 N N . GLN A 1 119 ? 13.575 -7.244 -2.916 1.00 95.50 119 GLN A N 1
ATOM 984 C CA . GLN A 1 119 ? 13.775 -6.370 -4.080 1.00 95.50 119 GLN A CA 1
ATOM 985 C C . GLN A 1 119 ? 12.995 -5.053 -3.968 1.00 95.50 119 GLN A C 1
ATOM 987 O O . GLN A 1 119 ? 13.543 -3.984 -4.246 1.00 95.50 119 GLN A O 1
ATOM 992 N N . VAL A 1 120 ? 11.727 -5.101 -3.545 1.00 95.81 120 VAL A N 1
ATOM 993 C CA . VAL A 1 120 ? 10.933 -3.886 -3.303 1.00 95.81 120 VAL A CA 1
ATOM 994 C C . VAL A 1 120 ? 11.583 -3.023 -2.227 1.00 95.81 120 VAL A C 1
ATOM 996 O O . VAL A 1 120 ? 11.714 -1.809 -2.412 1.00 95.81 120 VAL A O 1
ATOM 999 N N . ARG A 1 121 ? 12.007 -3.634 -1.118 1.00 95.44 121 ARG A N 1
ATOM 1000 C CA . ARG A 1 121 ? 12.684 -2.940 -0.021 1.00 95.44 121 ARG A CA 1
ATOM 1001 C C . ARG A 1 121 ? 13.960 -2.256 -0.505 1.00 95.44 121 ARG A C 1
ATOM 1003 O O . ARG A 1 121 ? 14.164 -1.085 -0.200 1.00 95.44 121 ARG A O 1
ATOM 1010 N N . ASP A 1 122 ? 14.756 -2.936 -1.320 1.00 95.38 122 ASP A N 1
ATOM 1011 C CA . ASP A 1 122 ? 15.978 -2.416 -1.932 1.00 95.38 122 ASP A CA 1
ATOM 1012 C C . ASP A 1 122 ? 15.714 -1.200 -2.830 1.00 95.38 122 ASP A C 1
ATOM 1014 O O . ASP A 1 122 ? 16.404 -0.179 -2.736 1.00 95.38 122 ASP A O 1
ATOM 1018 N N . VAL A 1 123 ? 14.685 -1.275 -3.679 1.00 95.56 123 VAL A N 1
ATOM 1019 C CA . VAL A 1 123 ? 14.253 -0.151 -4.524 1.00 95.56 123 VAL A CA 1
ATOM 1020 C C . VAL A 1 123 ? 13.817 1.030 -3.656 1.00 95.56 123 VAL A C 1
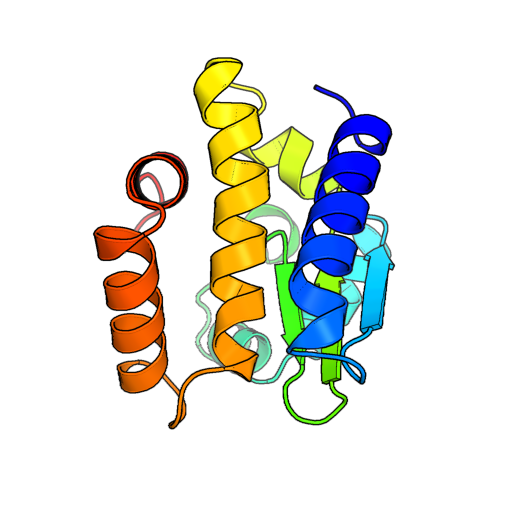ATOM 1022 O O . VAL A 1 123 ? 14.229 2.169 -3.899 1.00 95.56 123 VAL A O 1
ATOM 1025 N N . MET A 1 124 ? 13.022 0.779 -2.615 1.00 97.31 124 MET A N 1
ATOM 1026 C CA . MET A 1 124 ? 12.588 1.823 -1.690 1.00 97.31 124 MET A CA 1
ATOM 1027 C C . MET A 1 124 ? 13.759 2.429 -0.910 1.00 97.31 124 MET A C 1
ATOM 1029 O O . MET A 1 124 ? 13.815 3.647 -0.781 1.00 97.31 124 MET A O 1
ATOM 1033 N N . ALA A 1 125 ? 14.727 1.635 -0.455 1.00 96.88 125 ALA A N 1
ATOM 1034 C CA . ALA A 1 125 ? 15.892 2.127 0.276 1.00 96.88 125 ALA A CA 1
ATOM 1035 C C . ALA A 1 125 ? 16.743 3.079 -0.577 1.00 96.88 125 ALA A C 1
ATOM 1037 O O . ALA A 1 125 ? 17.230 4.097 -0.084 1.00 96.88 125 ALA A O 1
ATOM 1038 N N . ARG A 1 126 ? 16.890 2.779 -1.874 1.00 96.81 126 ARG A N 1
ATOM 1039 C CA . ARG A 1 126 ? 17.690 3.587 -2.808 1.00 96.81 126 ARG A CA 1
ATOM 1040 C C . ARG A 1 126 ? 16.983 4.865 -3.252 1.00 96.81 126 ARG A C 1
ATOM 1042 O O . ARG A 1 126 ? 17.633 5.898 -3.390 1.00 96.81 126 ARG A O 1
ATOM 1049 N N . HIS A 1 127 ? 15.674 4.803 -3.499 1.00 96.69 127 HIS A N 1
ATOM 1050 C CA . HIS A 1 127 ? 14.947 5.889 -4.172 1.00 96.69 127 HIS A CA 1
ATOM 1051 C C . HIS A 1 127 ? 13.948 6.631 -3.277 1.00 96.69 127 HIS A C 1
ATOM 1053 O O . HIS A 1 127 ? 13.636 7.792 -3.538 1.00 96.69 127 HIS A O 1
ATOM 1059 N N . PHE A 1 128 ? 13.465 5.991 -2.213 1.00 96.75 128 PHE A N 1
ATOM 1060 C CA . PHE A 1 128 ? 12.426 6.506 -1.316 1.00 96.75 128 PHE A CA 1
ATOM 1061 C C . PHE A 1 128 ? 12.750 6.224 0.166 1.00 96.75 128 PHE A C 1
ATOM 1063 O O . PHE A 1 128 ? 11.896 5.710 0.898 1.00 96.75 128 PHE A O 1
ATOM 1070 N N . PRO A 1 129 ? 13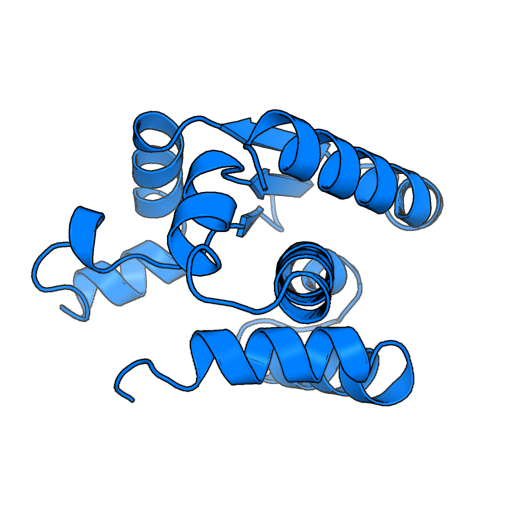.971 6.547 0.644 1.00 96.06 129 PRO A N 1
ATOM 1071 C CA . PRO A 1 129 ? 14.435 6.132 1.968 1.00 96.06 129 PRO A CA 1
ATOM 1072 C C . PRO A 1 129 ? 13.556 6.674 3.099 1.00 96.06 129 PRO A C 1
ATOM 1074 O O . PRO A 1 129 ? 13.341 5.996 4.096 1.00 96.06 129 PRO A O 1
ATOM 1077 N N . PHE A 1 130 ? 12.998 7.879 2.945 1.00 96.31 130 PHE A N 1
ATOM 1078 C CA . PHE A 1 130 ? 12.130 8.462 3.967 1.00 96.31 130 PHE A CA 1
ATOM 1079 C C . PHE A 1 130 ? 10.795 7.717 4.097 1.00 96.31 130 PHE A C 1
ATOM 1081 O O . PHE A 1 130 ? 10.320 7.488 5.207 1.00 96.31 130 PHE A O 1
ATOM 1088 N N . GLN A 1 131 ? 10.204 7.306 2.974 1.00 97.12 131 GLN A N 1
ATOM 1089 C CA . GLN A 1 131 ? 8.997 6.487 2.952 1.00 97.12 131 GLN A CA 1
ATOM 1090 C C . GLN A 1 131 ? 9.262 5.097 3.531 1.00 97.12 131 GLN A C 1
ATOM 1092 O O . GLN A 1 131 ? 8.447 4.617 4.311 1.00 97.12 131 GLN A O 1
ATOM 1097 N N . LEU A 1 132 ? 10.399 4.476 3.193 1.00 96.12 132 LEU A N 1
ATOM 1098 C CA . LEU A 1 132 ? 10.773 3.178 3.755 1.00 96.12 132 LEU A CA 1
ATOM 1099 C C . LEU A 1 132 ? 10.912 3.251 5.278 1.00 96.12 132 LEU A C 1
ATOM 1101 O O . LEU A 1 132 ? 10.286 2.466 5.978 1.00 96.12 132 LEU A O 1
ATOM 1105 N N . VAL A 1 133 ? 11.661 4.233 5.790 1.00 94.62 133 VAL A N 1
ATOM 1106 C CA . VAL A 1 133 ? 11.834 4.429 7.237 1.00 94.62 133 VAL A CA 1
ATOM 1107 C C . VAL A 1 133 ? 10.493 4.653 7.932 1.00 94.62 133 VAL A C 1
ATOM 1109 O O . VAL A 1 133 ? 10.280 4.105 9.003 1.00 94.62 133 VAL A O 1
ATOM 1112 N N . ALA A 1 134 ? 9.576 5.419 7.334 1.00 95.19 134 ALA A N 1
ATOM 1113 C CA . ALA A 1 134 ? 8.248 5.630 7.908 1.00 95.19 134 ALA A CA 1
ATOM 1114 C C . ALA A 1 134 ? 7.405 4.343 7.953 1.00 95.19 134 ALA A C 1
ATOM 1116 O O . ALA A 1 134 ? 6.681 4.122 8.918 1.00 95.19 134 ALA A O 1
ATOM 1117 N N . VAL A 1 135 ? 7.490 3.494 6.924 1.00 94.75 135 VAL A N 1
ATOM 1118 C CA . VAL A 1 135 ? 6.829 2.177 6.905 1.00 94.75 135 VAL A CA 1
ATOM 1119 C C . VAL A 1 135 ? 7.412 1.282 7.992 1.00 94.75 135 VAL A C 1
ATOM 1121 O O . VAL A 1 135 ? 6.676 0.808 8.851 1.00 94.75 135 VAL A O 1
ATOM 1124 N N . GLU A 1 136 ? 8.735 1.125 8.015 1.00 92.56 136 GLU A N 1
ATOM 1125 C CA . GLU A 1 136 ? 9.423 0.270 8.984 1.00 92.56 136 GLU A CA 1
ATOM 1126 C C . GLU A 1 136 ? 9.273 0.777 10.424 1.00 92.56 136 GLU A C 1
ATOM 1128 O O . GLU A 1 136 ? 9.172 -0.030 11.342 1.00 92.56 136 GLU A O 1
ATOM 1133 N N . SER A 1 137 ? 9.197 2.092 10.651 1.00 90.06 137 SER A N 1
ATOM 1134 C CA . SER A 1 137 ? 8.979 2.635 11.994 1.00 90.06 137 SER A CA 1
ATOM 1135 C C . SER A 1 137 ? 7.568 2.370 12.501 1.00 90.06 137 SER A C 1
ATOM 1137 O O . SER A 1 137 ? 7.389 2.147 13.689 1.00 90.06 137 SER A O 1
ATOM 1139 N N . VAL A 1 138 ? 6.559 2.412 11.632 1.00 87.50 138 VAL A N 1
ATOM 1140 C CA . VAL A 1 138 ? 5.161 2.198 12.033 1.00 87.50 138 VAL A CA 1
ATOM 1141 C C . VAL A 1 138 ? 4.847 0.703 12.158 1.00 87.50 138 VAL A C 1
ATOM 1143 O O . VAL A 1 138 ? 4.153 0.299 13.088 1.00 87.50 138 VAL A O 1
ATOM 1146 N N . GLU A 1 139 ? 5.387 -0.128 11.264 1.00 83.75 139 GLU A N 1
ATOM 1147 C CA . GLU A 1 139 ? 5.170 -1.582 11.257 1.00 83.75 139 GLU A CA 1
ATOM 1148 C C . GLU A 1 139 ? 6.093 -2.332 12.230 1.00 83.75 139 GLU A C 1
ATOM 1150 O O . GLU A 1 139 ? 5.675 -3.318 12.829 1.00 83.75 139 GLU A O 1
ATOM 1155 N N . GLY A 1 140 ? 7.313 -1.839 12.469 1.00 65.62 140 GLY A N 1
ATOM 1156 C CA . GLY A 1 140 ? 8.306 -2.454 13.361 1.00 65.62 140 GLY A CA 1
ATOM 1157 C C . GLY A 1 140 ? 7.953 -2.441 14.855 1.00 65.62 140 GLY A C 1
ATOM 1158 O O . GLY A 1 140 ? 8.742 -2.912 15.668 1.00 65.62 140 GLY A O 1
ATOM 1159 N N . HIS A 1 141 ? 6.780 -1.915 15.226 1.00 48.09 141 HIS A N 1
ATOM 1160 C CA . HIS A 1 141 ? 6.210 -2.017 16.575 1.00 48.09 141 HIS A CA 1
ATOM 1161 C C . HIS A 1 141 ? 5.195 -3.175 16.722 1.00 48.09 141 HIS A C 1
ATOM 1163 O O . HIS A 1 141 ? 4.526 -3.262 17.754 1.00 48.09 141 HIS A O 1
ATOM 1169 N N . GLY A 1 142 ? 5.037 -4.042 15.713 1.00 35.81 142 GLY A N 1
ATOM 1170 C CA . GLY A 1 142 ? 4.254 -5.283 15.798 1.00 35.81 142 GLY A CA 1
ATOM 1171 C C . GLY A 1 142 ? 5.094 -6.479 16.278 1.00 35.81 142 GLY A C 1
ATOM 1172 O O . GLY A 1 142 ? 6.310 -6.470 16.079 1.00 35.81 142 GLY A O 1
ATOM 1173 N N . PRO A 1 143 ? 4.489 -7.488 16.935 1.00 29.78 143 PRO A N 1
ATOM 1174 C CA . PRO A 1 143 ? 5.218 -8.682 17.347 1.00 29.78 143 PRO A CA 1
ATOM 1175 C C . PRO A 1 143 ? 5.701 -9.448 16.106 1.00 29.78 143 PRO A C 1
ATOM 1177 O O . PRO A 1 143 ? 4.959 -9.586 15.135 1.00 29.78 143 PRO A O 1
ATOM 1180 N N . LEU A 1 144 ? 6.962 -9.888 16.152 1.00 33.59 144 LEU A N 1
ATOM 1181 C CA . LEU A 1 144 ? 7.508 -10.925 15.273 1.00 33.59 144 LEU A CA 1
ATOM 1182 C C . LEU A 1 144 ? 6.830 -12.270 15.547 1.00 33.59 144 LEU A C 1
ATOM 1184 O O . LEU A 1 144 ? 6.546 -12.531 16.741 1.00 33.59 144 LEU A O 1
#

Foldseek 3Di:
DALVVLVVLLVVLCVVCCVVQVQAEEAEDELVVVLVVLCVDPVSVVCVVVVVDPPSSVPPQQQWDADLPNNYIYGYSVSLCVLCVVPDPLLSSLQSSLSSQLRVCLNVADDDPDVRSVVSLVVCVVPPVSSSCSNCVSVVPDDD